Protein AF-A0A2H0XSB6-F1 (afdb_monomer_lite)

Secondary structure (DSSP, 8-state):
------------TTS-HHHHHHHTTS--SSTTT-HHHHHHHHHTHHHHHT-HHHHTS-TTS-HHHHHHHHH-GGGHHHHHHHHTTSS--HHHHS-HHHHHHHHHHHHHHHHHS-S---------S--------

Sequence (133 aa):
MKHKKINLRKVPSDVNIVQRLLLLQEKSFGGTCLPKTMHLANSIKDSLSLCKPYLNLPGEWSFEDKVLVLICPTFKRLIDLYYEGKILQMEETYPGNELITIDEILYHTLSKMPKRFKICNQRITSTGNESDK

Radius of gyration: 22.87 Å; chains: 1; bounding box: 46×54×92 Å

Structure (mmCIF, N/CA/C/O backbone):
data_AF-A0A2H0XSB6-F1
#
_entry.id   AF-A0A2H0XSB6-F1
#
loop_
_atom_site.group_PDB
_atom_site.id
_atom_site.type_symbol
_atom_site.label_atom_id
_atom_site.label_alt_id
_atom_site.label_comp_id
_atom_site.label_asym_id
_atom_site.label_entity_id
_atom_site.label_seq_id
_atom_site.pdbx_PDB_ins_code
_atom_site.Cartn_x
_atom_site.Cartn_y
_atom_site.Cartn_z
_atom_site.occupancy
_atom_site.B_iso_or_equiv
_atom_site.auth_seq_id
_atom_site.auth_comp_id
_atom_site.auth_asym_id
_atom_site.auth_atom_id
_atom_site.pdbx_PDB_model_num
ATOM 1 N N . MET A 1 1 ? -29.334 8.623 50.959 1.00 47.06 1 MET A N 1
ATOM 2 C CA . MET A 1 1 ? -28.367 8.356 49.871 1.00 47.06 1 MET A CA 1
ATOM 3 C C . MET A 1 1 ? -29.146 7.979 48.615 1.00 47.06 1 MET A C 1
ATOM 5 O O . MET A 1 1 ? -29.914 7.031 48.669 1.00 47.06 1 MET A O 1
ATOM 9 N N . LYS A 1 2 ? -29.071 8.770 47.533 1.00 44.09 2 LYS A N 1
ATOM 10 C CA . LYS A 1 2 ? -29.853 8.548 46.299 1.00 44.09 2 LYS A CA 1
ATOM 11 C C . LYS A 1 2 ? -28.948 7.920 45.234 1.00 44.09 2 LYS A C 1
ATOM 13 O O . LYS A 1 2 ? -28.059 8.594 44.724 1.00 44.09 2 LYS A O 1
ATOM 18 N N . HIS A 1 3 ? -29.165 6.647 44.904 1.00 43.47 3 HIS A N 1
ATOM 19 C CA . HIS A 1 3 ? -28.454 5.976 43.814 1.00 43.47 3 HIS A CA 1
ATOM 20 C C . HIS A 1 3 ? -29.013 6.434 42.462 1.00 43.47 3 HIS A C 1
ATOM 22 O O . HIS A 1 3 ? -30.181 6.216 42.140 1.00 43.47 3 HIS A O 1
ATOM 28 N N . LYS A 1 4 ? -28.167 7.103 41.678 1.00 52.00 4 LYS A N 1
ATOM 29 C CA . LYS A 1 4 ? -28.465 7.582 40.326 1.00 52.00 4 LYS A CA 1
ATOM 30 C C . LYS A 1 4 ? -28.322 6.394 39.364 1.00 52.00 4 LYS A C 1
ATOM 32 O O . LYS A 1 4 ? -27.211 5.932 39.123 1.00 52.00 4 LYS A O 1
ATOM 37 N N . LYS A 1 5 ? -29.441 5.866 38.854 1.00 53.56 5 LYS A N 1
ATOM 38 C CA . LYS A 1 5 ? -29.445 4.845 37.792 1.00 53.56 5 LYS A CA 1
ATOM 39 C C . LYS A 1 5 ? -28.893 5.463 36.506 1.00 53.56 5 LYS A C 1
ATOM 41 O O . LYS A 1 5 ? -29.435 6.449 36.010 1.00 53.56 5 LYS A O 1
ATOM 46 N N . ILE A 1 6 ? -27.810 4.893 35.989 1.00 50.88 6 ILE A N 1
ATOM 47 C CA . ILE A 1 6 ? -27.196 5.288 34.720 1.00 50.88 6 ILE A CA 1
ATOM 48 C C . ILE A 1 6 ? -27.963 4.561 33.612 1.00 50.88 6 ILE A C 1
ATOM 50 O O . ILE A 1 6 ? -27.955 3.334 33.546 1.00 50.88 6 ILE A O 1
ATOM 54 N N . ASN A 1 7 ? -28.665 5.315 32.767 1.00 46.12 7 ASN A N 1
ATOM 55 C CA . ASN A 1 7 ? -29.275 4.787 31.550 1.00 46.12 7 ASN A CA 1
ATOM 56 C C . ASN A 1 7 ? -28.161 4.486 30.538 1.00 46.12 7 ASN A C 1
ATOM 58 O O . ASN A 1 7 ? -27.609 5.413 29.942 1.00 46.12 7 ASN A O 1
ATOM 62 N N . LEU A 1 8 ? -27.846 3.203 30.331 1.00 48.88 8 LEU A N 1
ATOM 63 C CA . LEU A 1 8 ? -27.111 2.764 29.147 1.00 48.88 8 LEU A CA 1
ATOM 64 C C . LEU A 1 8 ? -27.985 3.057 27.924 1.00 48.88 8 LEU A C 1
ATOM 66 O O . LEU A 1 8 ? -28.963 2.356 27.657 1.00 48.88 8 LEU A O 1
ATOM 70 N N . ARG A 1 9 ? -27.646 4.119 27.189 1.00 44.56 9 ARG A N 1
ATOM 71 C CA . ARG A 1 9 ? -28.190 4.346 25.850 1.00 44.56 9 ARG A CA 1
ATOM 72 C C . ARG A 1 9 ? -27.781 3.154 24.987 1.00 44.56 9 ARG A C 1
ATOM 74 O O . ARG A 1 9 ? -26.597 2.958 24.729 1.00 44.56 9 ARG A O 1
ATOM 81 N N . LYS A 1 10 ? -28.767 2.362 24.564 1.00 52.84 10 LYS A N 1
ATOM 82 C CA . LYS A 1 10 ? -28.619 1.395 23.476 1.00 52.84 10 LYS A CA 1
ATOM 83 C C . LYS A 1 10 ? -28.125 2.161 22.250 1.00 52.84 10 LYS A C 1
ATOM 85 O O . LYS A 1 10 ? -28.842 3.015 21.732 1.00 52.84 10 LYS A O 1
ATOM 90 N N . VAL A 1 11 ? -26.888 1.899 21.843 1.00 51.53 11 VAL A N 1
ATOM 91 C CA . VAL A 1 11 ? -26.354 2.371 20.564 1.00 51.53 11 VAL A CA 1
ATOM 92 C C . VAL A 1 11 ? -27.099 1.593 19.472 1.00 51.53 11 VAL A C 1
ATOM 94 O O . VAL A 1 11 ? -27.137 0.364 19.564 1.00 51.53 11 VAL A O 1
ATOM 97 N N . PRO A 1 12 ? -27.738 2.250 18.489 1.00 48.31 12 PRO A N 1
ATOM 98 C CA . PRO A 1 12 ? -28.419 1.547 17.410 1.00 48.31 12 PRO A CA 1
ATOM 99 C C . PRO A 1 12 ? -27.378 0.791 16.579 1.00 48.31 12 PRO A C 1
ATOM 101 O O . PRO A 1 12 ? -26.483 1.402 15.999 1.00 48.31 12 PRO A O 1
ATOM 104 N N . SER A 1 13 ? -27.484 -0.535 16.550 1.00 56.25 13 SER A N 1
ATOM 105 C CA . SER A 1 13 ? -26.547 -1.447 15.879 1.00 56.25 13 SER A CA 1
ATOM 106 C C . SER A 1 13 ? -26.708 -1.495 14.353 1.00 56.25 13 SER A C 1
ATOM 108 O O . SER A 1 13 ? -25.984 -2.230 13.694 1.00 56.25 13 SER A O 1
ATOM 110 N N . ASP A 1 14 ? -27.604 -0.680 13.792 1.00 52.12 14 ASP A N 1
ATOM 111 C CA . ASP A 1 14 ? -28.006 -0.723 12.382 1.00 52.12 14 ASP A CA 1
ATOM 112 C C . ASP A 1 14 ? -27.654 0.558 11.613 1.00 52.12 14 ASP A C 1
ATOM 114 O O . ASP A 1 14 ? -28.250 0.870 10.581 1.00 52.12 14 ASP A O 1
ATOM 118 N N . VAL A 1 15 ? -26.660 1.325 12.081 1.00 50.44 15 VAL A N 1
ATOM 119 C CA . VAL A 1 15 ? -26.079 2.405 11.272 1.00 50.44 15 VAL A CA 1
ATOM 120 C C . VAL A 1 15 ? -25.119 1.795 10.242 1.00 50.44 15 VAL A C 1
ATOM 122 O O . VAL A 1 15 ? -23.901 1.794 10.375 1.00 50.44 15 VAL A O 1
ATOM 125 N N . ASN A 1 16 ? -25.758 1.307 9.179 1.00 57.88 16 ASN A N 1
ATOM 126 C CA . ASN A 1 16 ? -25.422 1.634 7.801 1.00 57.88 16 ASN A CA 1
ATOM 127 C C . ASN A 1 16 ? -24.240 0.888 7.150 1.00 57.88 16 ASN A C 1
ATOM 129 O O . ASN A 1 16 ? -23.236 1.469 6.739 1.00 57.88 16 ASN A O 1
ATOM 133 N N . ILE A 1 17 ? -24.432 -0.420 6.950 1.00 56.44 17 ILE A N 1
ATOM 134 C CA . ILE A 1 17 ? -23.619 -1.260 6.049 1.00 56.44 17 ILE A CA 1
ATOM 135 C C . ILE A 1 17 ? -23.504 -0.623 4.650 1.00 56.44 17 ILE A C 1
ATOM 137 O O . ILE A 1 17 ? -22.447 -0.690 4.033 1.00 56.44 17 ILE A O 1
ATOM 141 N N . VAL A 1 18 ? -24.553 0.055 4.173 1.00 55.19 18 VAL A N 1
ATOM 142 C CA . VAL A 1 18 ? -24.576 0.708 2.854 1.00 55.19 18 VAL A CA 1
ATOM 143 C C . VAL A 1 18 ? -23.701 1.970 2.820 1.00 55.19 18 VAL A C 1
ATOM 145 O O . VAL A 1 18 ? -22.981 2.162 1.852 1.00 55.19 18 VAL A O 1
ATOM 148 N N . GLN A 1 19 ? -23.659 2.784 3.881 1.00 52.44 19 GLN A N 1
ATOM 149 C CA . GLN A 1 19 ? -22.709 3.900 4.021 1.00 52.44 19 GLN A CA 1
ATOM 150 C C . GLN A 1 19 ? -21.276 3.399 4.180 1.00 52.44 19 GLN A C 1
ATOM 152 O O . GLN A 1 19 ? -20.375 4.021 3.638 1.00 52.44 19 GLN A O 1
ATOM 157 N N . ARG A 1 20 ? -21.050 2.272 4.868 1.00 52.34 20 ARG A N 1
ATOM 158 C CA . ARG A 1 20 ? -19.723 1.633 4.921 1.00 52.34 20 ARG A CA 1
ATOM 159 C C . ARG A 1 20 ? -19.279 1.108 3.552 1.00 52.34 20 ARG A C 1
ATOM 161 O O . ARG A 1 20 ? -18.122 1.278 3.195 1.00 52.34 20 ARG A O 1
ATOM 168 N N . LEU A 1 21 ? -20.193 0.536 2.767 1.00 51.22 21 LEU A N 1
ATOM 169 C CA . LEU A 1 21 ? -19.938 0.101 1.386 1.00 51.22 21 LEU A CA 1
ATOM 170 C C . LEU A 1 21 ? -19.753 1.275 0.414 1.00 51.22 21 LEU A C 1
ATOM 172 O O . LEU A 1 21 ? -18.949 1.179 -0.506 1.00 51.22 21 LEU A O 1
ATOM 176 N N . LEU A 1 22 ? -20.451 2.392 0.628 1.00 49.12 22 LEU A N 1
ATOM 177 C CA . LEU A 1 22 ? -20.249 3.636 -0.122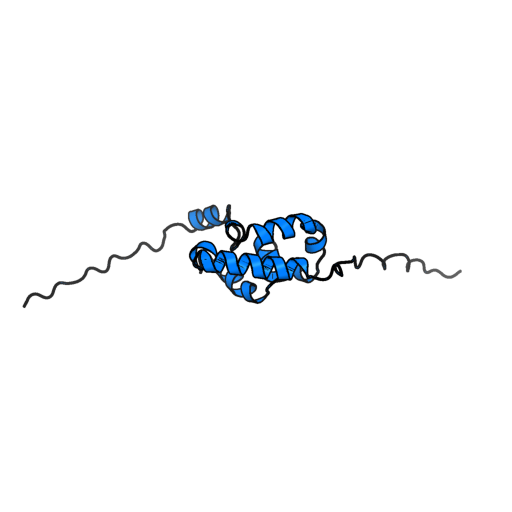 1.00 49.12 22 LEU A CA 1
ATOM 178 C C . LEU A 1 22 ? -18.945 4.343 0.279 1.00 49.12 22 LEU A C 1
ATOM 180 O O . LEU A 1 22 ? -18.297 4.925 -0.576 1.00 49.12 22 LEU A O 1
ATOM 184 N N . LEU A 1 23 ? -18.507 4.244 1.537 1.00 48.88 23 LEU A N 1
ATOM 185 C CA . LEU A 1 23 ? -17.183 4.711 1.973 1.00 48.88 23 LEU A CA 1
ATOM 186 C C . LEU A 1 23 ? -16.044 3.848 1.414 1.00 48.88 23 LEU A C 1
ATOM 188 O O . LEU A 1 23 ? -14.951 4.357 1.221 1.00 48.88 23 LEU A O 1
ATOM 192 N N . LEU A 1 24 ? -16.293 2.575 1.093 1.00 50.94 24 LEU A N 1
ATOM 193 C CA . LEU A 1 24 ? -15.346 1.730 0.354 1.00 50.94 24 LEU A CA 1
ATOM 194 C C . LEU A 1 24 ? -15.205 2.133 -1.129 1.00 50.94 24 LEU A C 1
ATOM 196 O O . LEU A 1 24 ? -14.290 1.644 -1.789 1.00 50.94 24 LEU A O 1
ATOM 200 N N . GLN A 1 25 ? -16.074 3.007 -1.668 1.00 48.50 25 GLN A N 1
ATOM 201 C CA . GLN A 1 25 ? -15.927 3.511 -3.043 1.00 48.50 25 GLN A CA 1
ATOM 202 C C . GLN A 1 25 ? -14.792 4.525 -3.197 1.00 48.50 25 GLN A C 1
ATOM 204 O O . GLN A 1 25 ? -14.322 4.728 -4.314 1.00 48.50 25 GLN A O 1
ATOM 209 N N . GLU A 1 26 ? -14.301 5.111 -2.108 1.00 55.34 26 GLU A N 1
ATOM 210 C CA . GLU A 1 26 ? -13.119 5.957 -2.145 1.00 55.34 26 GLU A CA 1
ATOM 211 C C . GLU A 1 26 ? -12.208 5.623 -0.971 1.00 55.34 26 GLU A C 1
ATOM 213 O O . GLU A 1 26 ? -12.606 5.727 0.183 1.00 55.34 26 GLU A O 1
ATOM 218 N N . LYS A 1 27 ? -10.948 5.336 -1.309 1.00 67.06 27 LYS A N 1
ATOM 219 C CA . LYS A 1 27 ? -9.774 5.176 -0.440 1.00 67.06 27 LYS A CA 1
ATOM 220 C C . LYS A 1 27 ? -9.430 3.719 -0.106 1.00 67.06 27 LYS A C 1
ATOM 222 O O . LYS A 1 27 ? -10.019 3.044 0.730 1.00 67.06 27 LYS A O 1
ATOM 227 N N . SER A 1 28 ? -8.376 3.270 -0.770 1.00 80.69 28 SER A N 1
ATOM 228 C CA . SER A 1 28 ? -7.392 2.304 -0.273 1.00 80.69 28 SER A CA 1
ATOM 229 C C . SER A 1 28 ? -7.028 2.517 1.205 1.00 80.69 28 SER A C 1
ATOM 231 O O . SER A 1 28 ? -7.047 3.660 1.667 1.00 80.69 28 SER A O 1
ATOM 233 N N . PHE A 1 29 ? -6.566 1.476 1.896 1.00 82.31 29 PHE A N 1
ATOM 234 C CA . PHE A 1 29 ? -6.035 1.578 3.259 1.00 82.31 29 PHE A CA 1
ATOM 235 C C . PHE A 1 29 ? -4.908 2.622 3.385 1.00 82.31 29 PHE A C 1
ATOM 237 O O . PHE A 1 29 ? -4.927 3.382 4.352 1.00 82.31 29 PHE A O 1
ATOM 244 N N . GLY A 1 30 ? -3.969 2.709 2.426 1.00 78.75 30 GLY A N 1
ATOM 245 C CA . GLY A 1 30 ? -2.803 3.615 2.529 1.00 78.75 30 GLY A CA 1
ATOM 246 C C . GLY A 1 30 ? -2.532 4.578 1.362 1.00 78.75 30 GLY A C 1
ATOM 247 O O . GLY A 1 30 ? -1.451 5.158 1.288 1.00 78.75 30 GLY A O 1
ATOM 248 N N . GLY A 1 31 ? -3.464 4.762 0.427 1.00 73.88 31 GLY A N 1
ATOM 249 C CA . GLY A 1 31 ? -3.218 5.540 -0.797 1.00 73.88 31 GLY A CA 1
ATOM 250 C C . GLY A 1 31 ? -3.133 7.060 -0.633 1.00 73.88 31 GLY A C 1
ATOM 251 O O . GLY A 1 31 ? -2.374 7.690 -1.364 1.00 73.88 31 GLY A O 1
ATOM 252 N N . THR A 1 32 ? -3.849 7.671 0.319 1.00 75.75 32 THR A N 1
ATOM 253 C CA . THR A 1 32 ? -3.819 9.138 0.524 1.00 75.75 32 THR A CA 1
ATOM 254 C C . THR A 1 32 ? -2.611 9.604 1.332 1.00 75.75 32 THR A C 1
ATOM 256 O O . THR A 1 32 ? -2.137 10.723 1.145 1.00 75.75 32 THR A O 1
ATOM 259 N N . CYS A 1 33 ? -2.091 8.751 2.214 1.00 85.00 33 CYS A N 1
ATOM 260 C CA . CYS A 1 33 ? -1.067 9.118 3.188 1.00 85.00 33 CYS A CA 1
ATOM 261 C C . CYS A 1 33 ? 0.366 8.741 2.789 1.00 85.00 33 CYS A C 1
ATOM 263 O O . CYS A 1 33 ? 1.290 9.056 3.534 1.00 85.00 33 CYS A O 1
ATOM 265 N N . LEU A 1 34 ? 0.564 8.089 1.636 1.00 90.88 34 LEU A N 1
ATOM 266 C CA . LEU A 1 34 ? 1.878 7.632 1.156 1.00 90.88 34 LEU A CA 1
ATOM 267 C C . LEU A 1 34 ? 2.218 8.189 -0.243 1.00 90.88 34 LEU A C 1
ATOM 269 O O . LEU A 1 34 ? 2.443 7.424 -1.191 1.00 90.88 34 LEU A O 1
ATOM 273 N N . PRO A 1 35 ? 2.210 9.522 -0.430 1.00 91.31 35 PRO A N 1
ATOM 274 C CA . PRO A 1 35 ? 2.308 10.131 -1.753 1.00 91.31 35 PRO A CA 1
ATOM 275 C C . PRO A 1 35 ? 3.614 9.811 -2.495 1.00 91.31 35 PRO A C 1
ATOM 277 O O . PRO A 1 35 ? 3.570 9.597 -3.708 1.00 91.31 35 PRO A O 1
ATOM 280 N N . LYS A 1 36 ? 4.775 9.737 -1.822 1.00 92.69 36 LYS A N 1
ATOM 281 C CA . LYS A 1 36 ? 6.058 9.429 -2.487 1.00 92.69 36 LYS A CA 1
ATOM 282 C C . LYS A 1 36 ? 6.068 7.993 -3.002 1.00 92.69 36 LYS A C 1
ATOM 284 O O . LYS A 1 36 ? 6.433 7.744 -4.154 1.00 92.69 36 LYS A O 1
ATOM 289 N N . THR A 1 37 ? 5.641 7.054 -2.162 1.00 93.62 37 THR A N 1
ATOM 290 C CA . THR A 1 37 ? 5.563 5.632 -2.502 1.00 93.62 37 THR A CA 1
ATOM 291 C C . THR A 1 37 ? 4.587 5.402 -3.648 1.00 93.62 37 THR A C 1
ATOM 293 O O . THR A 1 37 ? 4.946 4.740 -4.623 1.00 93.62 37 THR A O 1
ATOM 296 N N . MET A 1 38 ? 3.387 5.989 -3.585 1.00 94.06 38 MET A N 1
ATOM 297 C CA . MET A 1 38 ? 2.362 5.787 -4.615 1.00 94.06 38 MET A CA 1
ATOM 298 C C . MET A 1 38 ? 2.709 6.472 -5.934 1.00 94.06 38 MET A C 1
ATOM 300 O O . MET A 1 38 ? 2.401 5.935 -7.000 1.00 94.06 38 MET A O 1
ATOM 304 N N . HIS A 1 39 ? 3.415 7.604 -5.902 1.00 93.62 39 HIS A N 1
ATOM 305 C CA . HIS A 1 39 ? 3.945 8.219 -7.117 1.00 93.62 39 HIS A CA 1
ATOM 306 C C . HIS A 1 39 ? 4.943 7.292 -7.827 1.00 93.62 39 HIS A C 1
ATOM 308 O O . HIS A 1 39 ? 4.802 7.021 -9.022 1.00 93.62 39 HIS A O 1
ATOM 314 N N . LEU A 1 40 ? 5.909 6.734 -7.084 1.00 92.88 40 LEU A N 1
ATOM 315 C CA . LEU A 1 40 ? 6.863 5.778 -7.644 1.00 92.88 40 LEU A CA 1
ATOM 316 C C . LEU A 1 40 ? 6.152 4.517 -8.145 1.00 92.88 40 LEU A C 1
ATOM 318 O O . LEU A 1 40 ? 6.395 4.106 -9.277 1.00 92.88 40 LEU A O 1
ATOM 322 N N . ALA A 1 41 ? 5.248 3.938 -7.354 1.00 92.75 41 ALA A N 1
ATOM 323 C CA . ALA A 1 41 ? 4.510 2.734 -7.724 1.00 92.75 41 ALA A CA 1
ATOM 324 C C . ALA A 1 41 ? 3.719 2.911 -9.024 1.00 92.75 41 ALA A C 1
ATOM 326 O O . ALA A 1 41 ? 3.769 2.036 -9.888 1.00 92.75 41 ALA A O 1
ATOM 327 N N . ASN A 1 42 ? 3.056 4.056 -9.205 1.00 92.19 42 ASN A N 1
ATOM 328 C CA . ASN A 1 42 ? 2.353 4.373 -10.446 1.00 92.19 42 ASN A CA 1
ATOM 329 C C . ASN A 1 42 ? 3.301 4.444 -11.651 1.00 92.19 42 ASN A C 1
ATOM 331 O O . ASN A 1 42 ? 2.974 3.912 -12.709 1.00 92.19 42 ASN A O 1
ATOM 335 N N . SER A 1 43 ? 4.503 5.010 -11.491 1.00 91.88 43 SER A N 1
ATOM 336 C CA . SER A 1 43 ? 5.497 5.071 -12.577 1.00 91.88 43 SER A CA 1
ATOM 337 C C . SER A 1 43 ? 6.018 3.696 -13.028 1.00 91.88 43 SER A C 1
ATOM 339 O O . SER A 1 43 ? 6.536 3.566 -14.136 1.00 91.88 43 SER A O 1
ATOM 341 N N . ILE A 1 44 ? 5.866 2.659 -12.193 1.00 90.25 44 ILE A N 1
ATOM 342 C CA . ILE A 1 44 ? 6.285 1.276 -12.481 1.00 90.25 44 ILE A CA 1
ATOM 343 C C . ILE A 1 44 ? 5.112 0.282 -12.467 1.00 90.25 44 ILE A C 1
ATOM 345 O O . ILE A 1 44 ? 5.331 -0.928 -12.369 1.00 90.25 44 ILE A O 1
ATOM 349 N N . LYS A 1 45 ? 3.871 0.776 -12.578 1.00 89.38 45 LYS A N 1
ATOM 350 C CA . LYS A 1 45 ? 2.629 -0.000 -12.421 1.00 89.38 45 LYS A CA 1
ATOM 351 C C . LYS A 1 45 ? 2.598 -1.259 -13.282 1.00 89.38 45 LYS A C 1
ATOM 353 O O . LYS A 1 45 ? 2.297 -2.338 -12.771 1.00 89.38 45 LYS A O 1
ATOM 358 N N . ASP A 1 46 ? 2.995 -1.144 -14.546 1.00 86.00 46 ASP A N 1
ATOM 359 C CA . ASP A 1 46 ? 3.019 -2.271 -15.481 1.00 86.00 46 ASP A CA 1
ATOM 360 C C . ASP A 1 46 ? 3.956 -3.381 -14.995 1.00 86.00 46 ASP A C 1
ATOM 362 O O . ASP A 1 46 ? 3.591 -4.553 -14.984 1.00 86.00 46 ASP A O 1
ATOM 366 N N . SER A 1 47 ? 5.137 -3.021 -14.482 1.00 85.19 47 SER A N 1
ATOM 367 C CA . SER A 1 47 ? 6.094 -3.996 -13.942 1.00 85.19 47 SER A CA 1
ATOM 368 C C . SER A 1 47 ? 5.569 -4.687 -12.681 1.00 85.19 47 SER A C 1
ATOM 370 O O . SER A 1 47 ? 5.801 -5.881 -12.494 1.00 85.19 47 SER A O 1
ATOM 372 N N . LEU A 1 48 ? 4.848 -3.955 -11.826 1.00 85.94 48 LEU A N 1
ATOM 373 C CA . LEU A 1 48 ? 4.252 -4.502 -10.606 1.00 85.94 48 LEU A CA 1
ATOM 374 C C . LEU A 1 48 ? 3.073 -5.428 -10.918 1.00 85.94 48 LEU A C 1
ATOM 376 O O . LEU A 1 48 ? 2.955 -6.479 -10.300 1.00 85.94 48 LEU A O 1
ATOM 380 N N . SER A 1 49 ? 2.246 -5.095 -11.911 1.00 82.06 49 SER A N 1
ATOM 381 C CA . SER A 1 49 ? 1.092 -5.919 -12.302 1.00 82.06 49 SER A CA 1
ATOM 382 C C . SER A 1 49 ? 1.475 -7.303 -12.845 1.00 82.06 49 SER A C 1
ATOM 384 O O . SER A 1 49 ? 0.693 -8.245 -12.759 1.00 82.06 49 SER A O 1
ATOM 386 N N . LEU A 1 50 ? 2.709 -7.455 -13.337 1.00 80.88 50 LEU A N 1
ATOM 387 C CA . LEU A 1 50 ? 3.264 -8.721 -13.829 1.00 80.88 50 LEU A CA 1
ATOM 388 C C . LEU A 1 50 ? 3.916 -9.574 -12.721 1.00 80.88 50 LEU A C 1
ATOM 390 O O . LEU A 1 50 ? 4.392 -10.684 -12.973 1.00 80.88 50 LEU A O 1
ATOM 394 N N . CYS A 1 51 ? 3.974 -9.070 -11.487 1.00 80.12 51 CYS A N 1
ATOM 395 C CA . CYS A 1 51 ? 4.558 -9.762 -10.345 1.00 80.12 51 CYS A CA 1
ATOM 396 C C . CYS A 1 51 ? 3.643 -10.899 -9.856 1.00 80.12 51 CYS A C 1
ATOM 398 O O . CYS A 1 51 ? 2.503 -10.660 -9.471 1.00 80.12 51 CYS A O 1
ATOM 400 N N . LYS A 1 52 ? 4.149 -12.141 -9.773 1.00 80.81 52 LYS A N 1
ATOM 401 C CA . LYS A 1 52 ? 3.384 -13.285 -9.226 1.00 80.81 52 LYS A CA 1
ATOM 402 C C . LYS A 1 52 ? 2.786 -13.006 -7.833 1.00 80.81 52 LYS A C 1
ATOM 404 O O . LYS A 1 52 ? 1.592 -13.224 -7.667 1.00 80.81 52 LYS A O 1
ATOM 409 N N . PRO A 1 53 ? 3.560 -12.509 -6.846 1.00 82.19 53 PRO A N 1
ATOM 410 C CA . PRO A 1 53 ? 2.997 -12.077 -5.570 1.00 82.19 53 PRO A CA 1
ATOM 411 C C . PRO A 1 53 ? 1.834 -11.089 -5.693 1.00 82.19 53 PRO A C 1
ATOM 413 O O . PRO A 1 53 ? 0.868 -11.239 -4.960 1.00 82.19 53 PRO A O 1
ATOM 416 N N . TYR A 1 54 ? 1.894 -10.135 -6.627 1.00 82.81 54 TYR A N 1
ATOM 417 C CA . TYR A 1 54 ? 0.815 -9.171 -6.865 1.00 82.81 54 TYR A CA 1
ATOM 418 C C . TYR A 1 54 ? -0.452 -9.851 -7.405 1.00 82.81 54 TYR A C 1
ATOM 420 O O . TYR A 1 54 ? -1.552 -9.567 -6.941 1.00 82.81 54 TYR A O 1
ATOM 428 N N . LEU A 1 55 ? -0.294 -10.791 -8.342 1.00 83.62 55 LEU A N 1
ATOM 429 C CA . LEU A 1 55 ? -1.401 -11.548 -8.942 1.00 83.62 55 LEU A CA 1
ATOM 430 C C . LEU A 1 55 ? -2.119 -12.477 -7.951 1.00 83.62 55 LEU A C 1
ATOM 432 O O . LEU A 1 55 ? -3.273 -12.825 -8.174 1.00 83.62 55 LEU A O 1
ATOM 436 N N . ASN A 1 56 ? -1.453 -12.868 -6.863 1.00 87.69 56 ASN A N 1
ATOM 437 C CA . ASN A 1 56 ? -2.033 -13.711 -5.816 1.00 87.69 56 ASN A CA 1
ATOM 438 C C . ASN A 1 56 ? -2.826 -12.918 -4.760 1.00 87.69 56 ASN A C 1
ATOM 440 O O . ASN A 1 56 ? -3.350 -13.520 -3.822 1.00 87.69 56 ASN A O 1
ATOM 444 N N . LEU A 1 57 ? -2.873 -11.586 -4.859 1.00 90.06 57 LEU A N 1
ATOM 445 C CA . LEU A 1 57 ? -3.626 -10.746 -3.928 1.00 90.06 57 LEU A CA 1
ATOM 446 C C . LEU A 1 57 ? -5.100 -10.629 -4.346 1.00 90.06 57 LEU A C 1
ATOM 448 O O . LEU A 1 57 ? -5.401 -10.735 -5.538 1.00 90.06 57 LEU A O 1
ATOM 452 N N . PRO A 1 58 ? -6.017 -10.381 -3.393 1.00 90.81 58 PRO A N 1
ATOM 453 C CA . PRO A 1 58 ? -7.445 -10.298 -3.684 1.00 90.81 58 PRO A CA 1
ATOM 454 C C . PRO A 1 58 ? -7.781 -9.250 -4.753 1.00 90.81 58 PRO A C 1
ATOM 456 O O . PRO A 1 58 ? -7.193 -8.166 -4.803 1.00 90.81 58 PRO A O 1
ATOM 459 N N . GLY A 1 59 ? -8.712 -9.580 -5.648 1.00 86.94 59 GLY A N 1
ATOM 460 C CA . GLY A 1 59 ? -9.040 -8.760 -6.816 1.00 86.94 59 GLY A CA 1
ATOM 461 C C . GLY A 1 59 ? -9.616 -7.398 -6.435 1.00 86.94 59 GLY A C 1
ATOM 462 O O . GLY A 1 59 ? -9.240 -6.392 -7.034 1.00 86.94 59 GLY A O 1
ATOM 463 N N . GLU A 1 60 ? -10.441 -7.386 -5.393 1.00 87.31 60 GLU A N 1
ATOM 464 C CA . GLU A 1 60 ? -11.128 -6.243 -4.798 1.00 87.31 60 GLU A CA 1
ATOM 465 C C . GLU A 1 60 ? -10.198 -5.240 -4.105 1.00 87.31 60 GLU A C 1
ATOM 467 O O . GLU A 1 60 ? -10.611 -4.114 -3.822 1.00 87.31 60 GLU A O 1
ATOM 472 N N . TRP A 1 61 ? -8.941 -5.616 -3.845 1.00 90.38 61 TRP A N 1
ATOM 473 C CA . TRP A 1 61 ? -7.976 -4.687 -3.273 1.00 90.38 61 TRP A CA 1
ATOM 474 C C . TRP A 1 61 ? -7.564 -3.609 -4.269 1.00 90.38 61 TRP A C 1
ATOM 476 O O . TRP A 1 61 ? -7.317 -3.881 -5.452 1.00 90.38 61 TRP A O 1
ATOM 486 N N . SER A 1 62 ? -7.426 -2.389 -3.753 1.00 91.06 62 SER A N 1
ATOM 487 C CA . SER A 1 62 ? -6.914 -1.244 -4.497 1.00 91.06 62 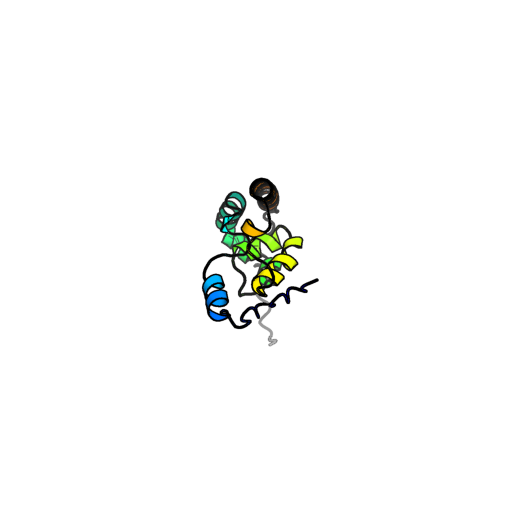SER A CA 1
ATOM 488 C C . SER A 1 62 ? -5.481 -1.494 -4.982 1.00 91.06 62 SER A C 1
ATOM 490 O O . SER A 1 62 ? -4.767 -2.378 -4.493 1.00 91.06 62 SER A O 1
ATOM 492 N N . PHE A 1 63 ? -5.040 -0.717 -5.972 1.00 91.38 63 PHE A N 1
ATOM 493 C CA . PHE A 1 63 ? -3.665 -0.812 -6.457 1.00 91.38 63 PHE A CA 1
ATOM 494 C C . PHE A 1 63 ? -2.673 -0.497 -5.332 1.00 91.38 63 PHE A C 1
ATOM 496 O O . PHE A 1 63 ? -1.711 -1.235 -5.134 1.00 91.38 63 PHE A O 1
ATOM 503 N N . GLU A 1 64 ? -2.954 0.555 -4.574 1.00 92.12 64 GLU A N 1
ATOM 504 C CA . GLU A 1 64 ? -2.154 1.077 -3.475 1.00 92.12 64 GLU A CA 1
ATOM 505 C C . GLU A 1 64 ? -1.972 0.027 -2.373 1.00 92.12 64 GLU A C 1
ATOM 507 O O . GLU A 1 64 ? -0.853 -0.217 -1.922 1.00 92.12 64 GLU A O 1
ATOM 512 N N . ASP A 1 65 ? -3.038 -0.681 -2.005 1.00 93.19 65 ASP A N 1
ATOM 513 C CA . ASP A 1 65 ? -2.982 -1.701 -0.953 1.00 93.19 65 ASP A CA 1
ATOM 514 C C . ASP A 1 65 ? -2.225 -2.948 -1.408 1.00 93.19 65 ASP A C 1
ATOM 516 O O . ASP A 1 65 ? -1.425 -3.519 -0.660 1.00 93.19 65 ASP A O 1
ATOM 520 N N . LYS A 1 66 ? -2.391 -3.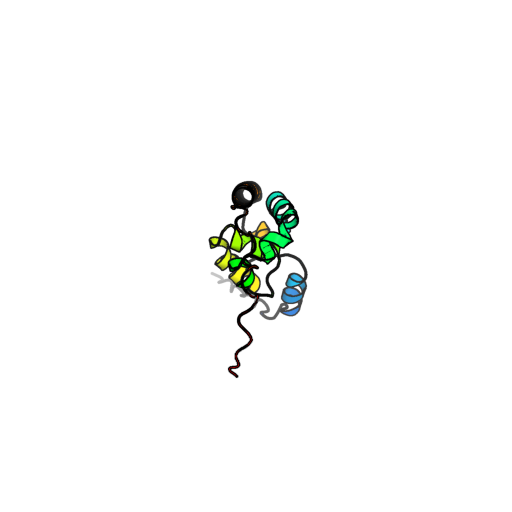337 -2.676 1.00 92.38 66 LYS A N 1
ATOM 521 C CA . LYS A 1 66 ? -1.590 -4.417 -3.266 1.00 92.38 66 LYS A CA 1
ATOM 522 C C . LYS A 1 66 ? -0.105 -4.066 -3.292 1.00 92.38 66 LYS A C 1
ATOM 524 O O . LYS A 1 66 ? 0.733 -4.921 -3.005 1.00 92.38 66 LYS A O 1
ATOM 529 N N . VAL A 1 67 ? 0.229 -2.815 -3.605 1.00 92.31 67 VAL A N 1
ATOM 530 C CA . VAL A 1 67 ? 1.603 -2.301 -3.557 1.00 92.31 67 VAL A CA 1
ATOM 531 C C . VAL A 1 67 ? 2.153 -2.355 -2.134 1.00 92.31 67 VAL A C 1
ATOM 533 O O . VAL A 1 67 ? 3.278 -2.817 -1.943 1.00 92.31 67 VAL A O 1
ATOM 536 N N . LEU A 1 68 ? 1.365 -1.963 -1.131 1.00 93.00 68 LEU A N 1
ATOM 537 C CA . LEU A 1 68 ? 1.790 -2.020 0.269 1.00 93.00 68 LEU A CA 1
ATOM 538 C C . LEU A 1 68 ? 2.142 -3.434 0.708 1.00 93.00 68 LEU A C 1
ATOM 540 O O . LEU A 1 68 ? 3.220 -3.643 1.262 1.00 93.00 68 LEU A O 1
ATOM 544 N N . VAL A 1 69 ? 1.284 -4.412 0.411 1.00 93.06 69 VAL A N 1
ATOM 545 C CA . VAL A 1 69 ? 1.554 -5.817 0.753 1.00 93.06 69 VAL A CA 1
ATOM 546 C C . VAL A 1 69 ? 2.740 -6.373 -0.023 1.00 93.06 69 VAL A C 1
ATOM 548 O O . VAL A 1 69 ? 3.511 -7.165 0.518 1.00 93.06 69 VAL A O 1
ATOM 551 N N . LEU A 1 70 ? 2.921 -5.945 -1.272 1.00 90.69 70 LEU A N 1
ATOM 552 C CA . LEU A 1 70 ? 4.058 -6.361 -2.081 1.00 90.69 70 LEU A CA 1
ATOM 553 C C . LEU A 1 70 ? 5.393 -5.859 -1.507 1.00 90.69 70 LEU A C 1
ATOM 555 O O . LEU A 1 70 ? 6.360 -6.619 -1.465 1.00 90.69 70 LEU A O 1
ATOM 559 N N . ILE A 1 71 ? 5.456 -4.595 -1.078 1.00 91.12 71 ILE A N 1
ATOM 560 C CA . ILE A 1 71 ? 6.668 -3.983 -0.509 1.00 91.12 71 ILE A CA 1
ATOM 561 C C . ILE A 1 71 ? 6.905 -4.482 0.917 1.00 91.12 71 ILE A C 1
ATOM 563 O O . ILE A 1 71 ? 8.039 -4.755 1.311 1.00 91.12 71 ILE A O 1
ATOM 567 N N . CYS A 1 72 ? 5.835 -4.579 1.701 1.00 91.38 72 CYS A N 1
ATOM 568 C CA . CYS A 1 72 ? 5.886 -4.835 3.127 1.00 91.38 72 CYS A CA 1
ATOM 569 C C . CYS A 1 72 ? 4.731 -5.779 3.526 1.00 91.38 72 CYS A C 1
ATOM 571 O O . CYS A 1 72 ? 3.642 -5.338 3.905 1.00 91.38 72 CYS A O 1
ATOM 573 N N . PRO A 1 73 ? 4.961 -7.108 3.466 1.00 90.62 73 PRO A N 1
ATOM 574 C CA . PRO A 1 73 ? 3.923 -8.116 3.701 1.00 90.62 73 PRO A CA 1
ATOM 575 C C . PRO A 1 73 ? 3.261 -8.064 5.083 1.00 90.62 73 PRO A C 1
ATOM 577 O O . PRO A 1 73 ? 2.184 -8.627 5.272 1.00 90.62 73 PRO A O 1
ATOM 580 N N . THR A 1 74 ? 3.870 -7.384 6.058 1.00 90.19 74 THR A N 1
ATOM 581 C CA . THR A 1 74 ? 3.292 -7.184 7.394 1.00 90.19 74 THR A CA 1
ATOM 582 C C . THR A 1 74 ? 1.995 -6.371 7.352 1.00 90.19 74 THR A C 1
ATOM 584 O O . THR A 1 74 ? 1.127 -6.596 8.196 1.00 90.19 74 THR A O 1
ATOM 587 N N . PHE A 1 75 ? 1.797 -5.510 6.344 1.00 91.31 75 PHE A N 1
ATOM 588 C CA . PHE A 1 75 ? 0.539 -4.778 6.159 1.00 91.31 75 PHE A CA 1
ATOM 589 C C . PHE A 1 75 ? -0.624 -5.661 5.716 1.00 91.31 75 PHE A C 1
ATOM 591 O O . PHE A 1 75 ? -1.769 -5.238 5.855 1.00 91.31 75 PHE A O 1
ATOM 598 N N . LYS A 1 76 ? -0.373 -6.894 5.248 1.00 93.12 76 LYS A N 1
ATOM 599 C CA . LYS A 1 76 ? -1.430 -7.783 4.748 1.00 93.12 76 LYS A CA 1
ATOM 600 C C . LYS A 1 76 ? -2.573 -7.923 5.749 1.00 93.12 76 LYS A C 1
ATOM 602 O O . LYS A 1 76 ? -3.724 -7.730 5.388 1.00 93.12 76 LYS A O 1
ATOM 607 N N . ARG A 1 77 ? -2.247 -8.186 7.018 1.00 92.94 77 ARG A N 1
ATOM 608 C CA . ARG A 1 77 ? -3.258 -8.357 8.069 1.00 92.94 77 ARG A CA 1
ATOM 609 C C . ARG A 1 77 ? -4.039 -7.072 8.348 1.00 92.94 77 ARG A C 1
ATOM 611 O O . ARG A 1 77 ? -5.217 -7.151 8.667 1.00 92.94 77 ARG A O 1
ATOM 618 N N . LEU A 1 78 ? -3.401 -5.908 8.266 1.00 91.75 78 LEU A N 1
ATOM 619 C CA . LEU A 1 78 ? -4.082 -4.629 8.477 1.00 91.75 78 LEU A CA 1
ATOM 620 C C . LEU A 1 78 ? -5.045 -4.341 7.323 1.00 91.75 78 LEU A C 1
ATOM 622 O O . LEU A 1 78 ? -6.197 -4.000 7.559 1.00 91.75 78 LEU A O 1
ATOM 626 N N . ILE A 1 79 ? -4.611 -4.586 6.090 1.00 92.44 79 ILE A N 1
ATOM 627 C CA . ILE A 1 79 ? -5.449 -4.433 4.901 1.00 92.44 79 ILE A CA 1
ATOM 628 C C . ILE A 1 79 ? -6.609 -5.438 4.925 1.00 92.44 79 ILE A C 1
ATOM 630 O O . ILE A 1 79 ? -7.747 -5.034 4.715 1.00 92.44 79 ILE A O 1
ATOM 634 N N . ASP A 1 80 ? -6.369 -6.705 5.283 1.00 91.94 80 ASP A N 1
ATOM 635 C CA . ASP A 1 80 ? -7.438 -7.696 5.497 1.00 91.94 80 ASP A CA 1
ATOM 636 C C . ASP A 1 80 ? -8.495 -7.140 6.486 1.00 91.94 80 ASP A C 1
ATOM 638 O O . ASP A 1 80 ? -9.686 -7.104 6.183 1.00 91.94 80 ASP A O 1
ATOM 642 N N . LEU A 1 81 ? -8.066 -6.613 7.643 1.00 90.62 81 LEU A N 1
ATOM 643 C CA . LEU A 1 81 ? -8.968 -6.023 8.642 1.00 90.62 81 LEU A CA 1
ATOM 644 C C . LEU A 1 81 ? -9.699 -4.764 8.142 1.00 90.62 81 LEU A C 1
ATOM 646 O O . LEU A 1 81 ? -10.828 -4.514 8.571 1.00 90.62 81 LEU A O 1
ATOM 650 N N . TYR A 1 82 ? -9.076 -3.966 7.272 1.00 90.62 82 TYR A N 1
ATOM 651 C CA . TYR A 1 82 ? -9.696 -2.789 6.661 1.00 90.62 82 TYR A CA 1
ATOM 652 C C . TYR A 1 82 ? -10.847 -3.197 5.737 1.00 90.62 82 TYR A C 1
ATOM 654 O O . TYR A 1 82 ? -11.966 -2.709 5.893 1.00 90.62 82 TYR A O 1
ATOM 662 N N . TYR A 1 83 ? -10.608 -4.165 4.850 1.00 88.44 83 TYR A N 1
ATOM 663 C CA . TYR A 1 83 ? -11.629 -4.700 3.943 1.00 88.44 83 TYR A CA 1
ATOM 664 C C . TYR A 1 83 ? -12.736 -5.478 4.682 1.00 88.44 83 TYR A C 1
ATOM 666 O O . TYR A 1 83 ? -13.876 -5.514 4.225 1.00 88.44 83 TYR A O 1
ATOM 674 N N . GLU A 1 84 ? -12.451 -6.023 5.869 1.00 89.25 84 GLU A N 1
ATOM 675 C CA . GLU A 1 84 ? -13.459 -6.579 6.787 1.00 89.25 84 GLU A CA 1
ATOM 676 C C . GLU A 1 84 ? -14.234 -5.503 7.584 1.00 89.25 84 GLU A C 1
ATOM 678 O O . GLU A 1 84 ? -15.130 -5.828 8.367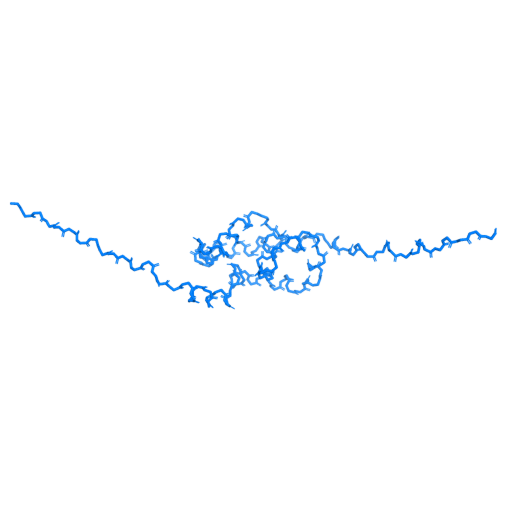 1.00 89.25 84 GLU A O 1
ATOM 683 N N . GLY A 1 85 ? -13.887 -4.219 7.435 1.00 84.50 85 GLY A N 1
ATOM 684 C CA . GLY A 1 85 ? -14.502 -3.102 8.158 1.00 84.50 85 GLY A CA 1
ATOM 685 C C . GLY A 1 85 ? -14.186 -3.077 9.659 1.00 84.50 85 GLY A C 1
ATOM 686 O O . GLY A 1 85 ? -14.953 -2.503 10.442 1.00 84.50 85 GLY A O 1
ATOM 687 N N . LYS A 1 86 ? -13.098 -3.725 10.082 1.00 84.56 86 LYS A N 1
ATOM 688 C CA . LYS A 1 86 ? -12.688 -3.843 11.491 1.00 84.56 86 LYS A CA 1
ATOM 689 C C . LYS A 1 86 ? -11.732 -2.745 11.939 1.00 84.56 86 LYS A C 1
ATOM 691 O O . LYS A 1 86 ? -11.669 -2.470 13.135 1.00 84.56 86 LYS A O 1
ATOM 696 N N . ILE A 1 87 ? -11.004 -2.131 11.010 1.00 86.44 87 ILE A N 1
ATOM 697 C CA . ILE A 1 87 ? -10.133 -0.983 11.281 1.00 86.44 87 ILE A CA 1
ATOM 698 C C . ILE A 1 87 ? -10.410 0.155 10.298 1.00 86.44 87 ILE A C 1
ATOM 700 O O . ILE A 1 87 ? -11.096 -0.032 9.294 1.00 86.44 87 ILE A O 1
ATOM 704 N N . LEU A 1 88 ? -9.880 1.331 10.625 1.00 87.50 88 LEU A N 1
ATOM 705 C CA . LEU A 1 88 ? -9.967 2.535 9.807 1.00 87.50 88 LEU A CA 1
ATOM 706 C C . LEU A 1 88 ? -8.768 2.625 8.856 1.00 87.50 88 LEU A C 1
ATOM 708 O O . LEU A 1 88 ? -7.910 1.740 8.813 1.00 87.50 88 LEU A O 1
ATOM 712 N N . GLN A 1 89 ? -8.732 3.698 8.075 1.00 86.62 89 GLN A N 1
ATOM 713 C CA . GLN A 1 89 ? -7.645 3.975 7.144 1.00 86.62 89 GLN A CA 1
ATOM 714 C C . GLN A 1 89 ? -6.328 4.218 7.884 1.00 86.62 89 GLN A C 1
ATOM 716 O O . GLN A 1 89 ? -6.290 4.518 9.083 1.00 86.62 89 GLN A O 1
ATOM 721 N N . MET A 1 90 ? -5.222 4.099 7.156 1.00 88.06 90 MET A N 1
ATOM 722 C CA . MET A 1 90 ? -3.885 4.275 7.708 1.00 88.06 90 MET A CA 1
ATOM 723 C C . MET A 1 90 ? -3.689 5.682 8.298 1.00 88.06 90 MET A C 1
ATOM 725 O O . MET A 1 90 ? -3.069 5.807 9.352 1.00 88.06 90 MET A O 1
ATOM 729 N N . GLU A 1 91 ? -4.300 6.712 7.697 1.00 86.88 91 GLU A N 1
ATOM 730 C CA . GLU A 1 91 ? -4.281 8.098 8.200 1.00 86.88 91 GLU A CA 1
ATOM 731 C C . GLU A 1 91 ? -4.943 8.273 9.576 1.00 86.88 91 GLU A C 1
ATOM 733 O O . GLU A 1 91 ? -4.568 9.163 10.333 1.00 86.88 91 GLU A O 1
ATOM 738 N N . GLU A 1 92 ? -5.886 7.396 9.924 1.00 85.06 92 GLU A N 1
ATOM 739 C CA . GLU A 1 92 ? -6.554 7.391 11.230 1.00 85.06 92 GLU A CA 1
ATOM 740 C C . GLU A 1 92 ? -5.858 6.477 12.249 1.00 85.06 92 GLU A C 1
ATOM 742 O O . GLU A 1 92 ? -6.122 6.556 13.448 1.00 85.06 92 GLU A O 1
ATOM 747 N N . THR A 1 93 ? -4.970 5.595 11.779 1.00 83.31 93 THR A N 1
ATOM 748 C CA . THR A 1 93 ? -4.288 4.594 12.614 1.00 83.31 93 THR A CA 1
ATOM 749 C C . THR A 1 93 ? -2.918 5.077 13.090 1.00 83.31 93 THR A C 1
ATOM 751 O O . THR A 1 93 ? -2.488 4.711 14.183 1.00 83.31 93 THR A O 1
ATOM 754 N N . TYR A 1 94 ? -2.237 5.899 12.288 1.00 85.31 94 TYR A N 1
ATOM 755 C CA . TYR A 1 94 ? -0.882 6.373 12.561 1.00 85.31 94 TYR A CA 1
ATOM 756 C C . TYR A 1 94 ? -0.837 7.901 12.647 1.00 85.31 94 TYR A C 1
ATOM 758 O O . TYR A 1 94 ? -1.492 8.585 11.859 1.00 85.31 94 TYR A O 1
ATOM 766 N N . PRO A 1 95 ? -0.036 8.472 13.560 1.00 86.44 95 PRO A N 1
ATOM 767 C CA . PRO A 1 95 ? 0.166 9.911 13.611 1.00 86.44 95 PRO A CA 1
ATOM 768 C C . PRO A 1 95 ? 0.935 10.405 12.373 1.00 86.44 95 PRO A C 1
ATOM 770 O O . PRO A 1 95 ? 1.747 9.693 11.779 1.00 86.44 95 PRO A O 1
ATOM 773 N N . GLY A 1 96 ? 0.703 11.660 11.978 1.00 85.56 96 GLY A N 1
ATOM 774 C CA . GLY A 1 96 ? 1.210 12.203 10.709 1.00 85.56 96 GLY A CA 1
ATOM 775 C C . GLY A 1 96 ? 2.736 12.165 10.539 1.00 85.56 96 GLY A C 1
ATOM 776 O O . GLY A 1 96 ? 3.230 11.944 9.438 1.00 85.56 96 GLY A O 1
ATOM 777 N N . ASN A 1 97 ? 3.500 12.325 11.620 1.00 88.94 97 ASN A N 1
ATOM 778 C CA . ASN A 1 97 ? 4.962 12.202 11.601 1.00 88.94 97 ASN A CA 1
ATOM 779 C C . ASN A 1 97 ? 5.435 10.767 11.302 1.00 88.94 97 ASN A C 1
ATOM 781 O O . ASN A 1 97 ? 6.433 10.573 10.602 1.00 88.94 97 ASN A O 1
ATOM 785 N N . GLU A 1 98 ? 4.714 9.762 11.800 1.00 91.06 98 GLU A N 1
ATOM 786 C CA . GLU A 1 98 ? 4.982 8.361 11.478 1.00 91.06 98 GLU A CA 1
ATOM 787 C C . GLU A 1 98 ? 4.641 8.065 10.019 1.00 91.06 98 GLU A C 1
ATOM 789 O O . GLU A 1 98 ? 5.428 7.401 9.353 1.00 91.06 98 GLU A O 1
ATOM 794 N N . LEU A 1 99 ? 3.552 8.625 9.481 1.00 91.88 99 LEU A N 1
ATOM 795 C CA . LEU A 1 99 ? 3.183 8.456 8.068 1.00 91.88 99 LEU A CA 1
ATOM 796 C C . LEU A 1 99 ? 4.278 8.949 7.114 1.00 91.88 99 LEU A C 1
ATOM 798 O O . LEU A 1 99 ? 4.599 8.254 6.155 1.00 91.88 99 LEU A O 1
ATOM 802 N N . ILE A 1 100 ? 4.912 10.090 7.411 1.00 92.06 100 ILE A N 1
ATOM 803 C CA . ILE A 1 100 ? 6.054 10.598 6.627 1.00 92.06 100 ILE A CA 1
ATOM 804 C C . ILE A 1 100 ? 7.211 9.594 6.649 1.00 92.06 100 ILE A C 1
ATOM 806 O O . ILE A 1 100 ? 7.786 9.274 5.610 1.00 92.06 100 ILE A O 1
ATOM 810 N N . THR A 1 101 ? 7.531 9.072 7.835 1.00 93.19 101 THR A N 1
ATOM 811 C CA . THR A 1 101 ? 8.626 8.109 8.015 1.00 93.19 101 THR A CA 1
ATOM 812 C C . THR A 1 101 ? 8.326 6.801 7.281 1.00 93.19 101 THR A C 1
ATOM 814 O O . THR A 1 101 ? 9.196 6.241 6.614 1.00 93.19 101 THR A O 1
ATOM 817 N N . ILE A 1 102 ? 7.081 6.326 7.358 1.00 93.25 102 ILE A N 1
ATOM 818 C CA . ILE A 1 102 ? 6.624 5.125 6.662 1.00 93.25 102 ILE A CA 1
ATOM 819 C C . ILE A 1 102 ? 6.705 5.325 5.144 1.00 93.25 102 ILE A C 1
ATOM 821 O O . ILE A 1 102 ? 7.249 4.459 4.460 1.00 93.25 102 ILE A O 1
ATOM 825 N N . ASP A 1 103 ? 6.242 6.461 4.617 1.00 94.50 103 ASP A N 1
ATOM 826 C CA . ASP A 1 103 ? 6.304 6.762 3.182 1.00 94.50 103 ASP A CA 1
ATOM 827 C C . ASP A 1 103 ? 7.751 6.778 2.663 1.00 94.50 103 ASP A C 1
ATOM 829 O O . ASP A 1 103 ? 8.049 6.220 1.610 1.00 94.50 103 ASP A O 1
ATOM 833 N N . GLU A 1 104 ? 8.695 7.333 3.425 1.00 93.88 104 GLU A N 1
ATOM 834 C CA . GLU A 1 104 ? 10.112 7.327 3.043 1.00 93.88 104 GLU A CA 1
ATOM 835 C C . GLU A 1 104 ? 10.726 5.924 3.050 1.00 93.88 104 GLU A C 1
ATOM 837 O O . GLU A 1 104 ? 11.427 5.543 2.105 1.00 93.88 104 GLU A O 1
ATOM 842 N N . ILE A 1 105 ? 10.441 5.125 4.082 1.00 94.31 105 ILE A N 1
ATOM 843 C CA . ILE A 1 105 ? 10.931 3.745 4.180 1.00 94.31 105 ILE A CA 1
ATOM 844 C C . ILE A 1 105 ? 10.384 2.899 3.026 1.00 94.31 105 ILE A C 1
ATOM 846 O O . ILE A 1 105 ? 11.138 2.167 2.373 1.00 94.31 105 ILE A O 1
ATOM 850 N N . LEU A 1 106 ? 9.084 3.002 2.747 1.00 94.00 106 LEU A N 1
ATOM 851 C CA . LEU A 1 106 ? 8.437 2.250 1.677 1.00 94.00 106 LEU A CA 1
ATOM 852 C C . LEU A 1 106 ? 8.934 2.692 0.300 1.00 94.00 106 LEU A C 1
ATOM 854 O O . LEU A 1 106 ? 9.268 1.834 -0.518 1.00 94.00 106 LEU A O 1
ATOM 858 N N . TYR A 1 107 ? 9.106 3.995 0.070 1.00 94.38 107 TYR A N 1
ATOM 859 C CA . TYR A 1 107 ? 9.708 4.531 -1.150 1.00 94.38 107 TYR A CA 1
ATOM 860 C C . TYR A 1 107 ? 11.129 3.991 -1.381 1.00 94.38 107 TYR A C 1
ATOM 862 O O . TYR A 1 107 ? 11.467 3.517 -2.473 1.00 94.38 107 TYR A O 1
ATOM 870 N N . HIS A 1 108 ? 11.982 4.004 -0.352 1.00 93.69 108 HIS A N 1
ATOM 871 C CA . HIS A 1 108 ? 13.336 3.459 -0.458 1.00 93.69 108 HIS A CA 1
ATOM 872 C C . HIS A 1 108 ? 13.343 1.950 -0.698 1.00 93.69 108 HIS A C 1
ATOM 874 O O . HIS A 1 108 ? 14.195 1.446 -1.432 1.00 93.69 108 HIS A O 1
ATOM 880 N N . THR A 1 109 ? 12.392 1.229 -0.113 1.00 91.75 109 THR A N 1
ATOM 881 C CA . THR A 1 109 ? 12.252 -0.214 -0.318 1.00 91.75 109 THR A CA 1
ATOM 882 C C . THR A 1 109 ? 11.814 -0.513 -1.751 1.00 91.75 109 THR A C 1
ATOM 884 O O . THR A 1 109 ? 12.448 -1.320 -2.432 1.00 91.75 109 THR A O 1
ATOM 887 N N . LEU A 1 110 ? 10.798 0.197 -2.249 1.00 91.06 110 LEU A N 1
ATOM 888 C CA . LEU A 1 110 ? 10.287 0.052 -3.611 1.00 91.06 110 LEU A CA 1
ATOM 889 C C . LEU A 1 110 ? 11.337 0.428 -4.667 1.00 91.06 110 LEU A C 1
ATOM 891 O O . LEU A 1 110 ? 11.512 -0.297 -5.641 1.00 91.06 110 LEU A O 1
ATOM 895 N N . SER A 1 111 ? 12.086 1.515 -4.465 1.00 90.62 111 SER A N 1
ATOM 896 C CA . SER A 1 111 ? 13.131 1.957 -5.409 1.00 90.62 111 SER A CA 1
ATOM 897 C C . SER A 1 111 ? 14.321 0.996 -5.505 1.00 90.62 111 SER A C 1
ATOM 899 O O . SER A 1 111 ? 14.987 0.936 -6.540 1.00 90.62 111 SER A O 1
ATOM 901 N N . LYS A 1 112 ? 14.580 0.221 -4.445 1.00 87.69 112 LYS A N 1
ATOM 902 C CA . LYS A 1 112 ? 15.626 -0.810 -4.400 1.00 87.69 112 LYS A CA 1
ATOM 903 C C . LYS A 1 112 ? 15.137 -2.188 -4.832 1.00 87.69 112 LYS A C 1
ATOM 905 O O . LYS A 1 112 ? 15.969 -3.089 -4.971 1.00 87.69 112 LYS A O 1
ATOM 910 N N . MET A 1 113 ? 13.831 -2.380 -5.045 1.00 82.06 113 MET A N 1
ATOM 911 C CA . MET A 1 113 ? 13.331 -3.661 -5.529 1.00 82.06 113 MET A CA 1
ATOM 912 C C . MET A 1 113 ? 14.008 -3.988 -6.866 1.00 82.06 113 MET A C 1
ATOM 914 O O . MET A 1 113 ? 13.994 -3.172 -7.795 1.00 82.06 113 MET A O 1
ATOM 918 N N . PRO A 1 114 ? 14.641 -5.167 -6.991 1.00 68.81 114 PRO A N 1
ATOM 919 C CA . PRO A 1 114 ? 15.337 -5.515 -8.212 1.00 68.81 114 PRO A CA 1
ATOM 920 C C . PRO A 1 114 ? 14.342 -5.499 -9.373 1.00 68.81 114 PRO A C 1
ATOM 922 O O . PRO A 1 114 ? 13.294 -6.138 -9.305 1.00 68.81 114 PRO A O 1
ATOM 925 N N . LYS A 1 115 ? 14.723 -4.879 -10.499 1.00 61.34 115 LYS A N 1
ATOM 926 C CA . LYS A 1 115 ? 13.985 -4.924 -11.783 1.00 61.34 115 LYS A CA 1
ATOM 927 C C . LYS A 1 115 ? 13.806 -6.352 -12.346 1.00 61.34 115 LYS A C 1
ATOM 929 O O . LYS A 1 115 ? 13.435 -6.525 -13.500 1.00 61.34 115 LYS A O 1
ATOM 934 N N . ARG A 1 116 ? 14.090 -7.400 -11.559 1.00 49.28 116 ARG A N 1
ATOM 935 C CA . ARG A 1 116 ? 13.912 -8.824 -11.877 1.00 49.28 116 ARG A CA 1
ATOM 936 C C . ARG A 1 116 ? 12.443 -9.269 -11.912 1.00 49.28 116 ARG A C 1
ATOM 938 O O . ARG A 1 116 ? 12.191 -10.449 -12.100 1.00 49.28 116 ARG A O 1
ATOM 945 N N . PHE A 1 117 ? 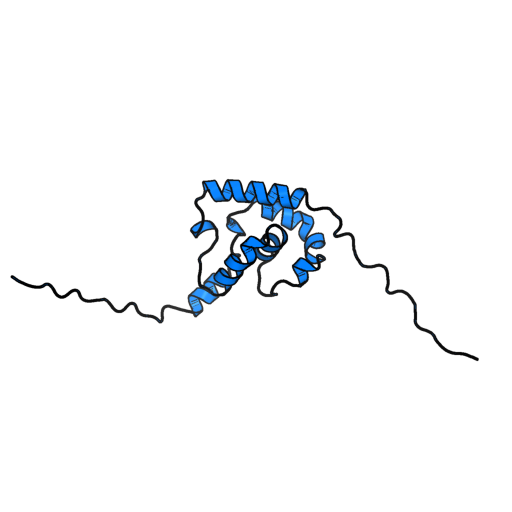11.503 -8.326 -11.944 1.00 50.88 117 PHE A N 1
ATOM 946 C CA . PHE A 1 117 ? 10.232 -8.475 -12.668 1.00 50.88 117 PHE A CA 1
ATOM 947 C C . PHE A 1 117 ? 10.411 -8.512 -14.201 1.00 50.88 117 PHE A C 1
ATOM 949 O O . PHE A 1 117 ? 9.459 -8.303 -14.948 1.00 50.88 117 PHE A O 1
ATOM 956 N N . LYS A 1 118 ? 11.626 -8.800 -14.698 1.00 42.56 118 LYS A N 1
ATOM 957 C CA . LYS A 1 118 ? 11.885 -9.233 -16.073 1.00 42.56 118 LYS A CA 1
ATOM 958 C C . LYS A 1 118 ? 11.116 -10.530 -16.339 1.00 42.56 118 LYS A C 1
ATOM 960 O O . LYS A 1 118 ? 11.628 -11.621 -16.120 1.00 42.56 118 LYS A O 1
ATOM 965 N N . ILE A 1 119 ? 9.874 -10.359 -16.780 1.00 46.25 119 ILE A N 1
ATOM 966 C CA . ILE A 1 119 ? 9.215 -11.099 -17.853 1.00 46.25 119 ILE A CA 1
ATOM 967 C C . ILE A 1 119 ? 9.632 -12.579 -17.893 1.00 46.25 119 ILE A C 1
ATOM 969 O O . ILE A 1 119 ? 10.517 -12.977 -18.647 1.00 46.25 119 ILE A O 1
ATOM 973 N N . CYS A 1 120 ? 8.933 -13.422 -17.131 1.00 40.06 120 CYS A N 1
ATOM 974 C CA . CYS A 1 120 ? 8.797 -14.836 -17.486 1.00 40.06 120 CYS A CA 1
ATOM 975 C C . CYS A 1 120 ? 7.805 -14.968 -18.658 1.00 40.06 120 CYS A C 1
ATOM 977 O O . CYS A 1 120 ? 6.746 -15.551 -18.494 1.00 40.06 120 CYS A O 1
ATOM 979 N N . ASN A 1 121 ? 8.131 -14.411 -19.828 1.00 41.25 121 ASN A N 1
ATOM 980 C CA . ASN A 1 121 ? 7.440 -14.686 -21.096 1.00 41.25 121 ASN A CA 1
ATOM 981 C C . ASN A 1 121 ? 8.473 -14.963 -22.188 1.00 41.25 121 ASN A C 1
ATOM 983 O O . ASN A 1 121 ? 8.585 -14.187 -23.124 1.00 41.25 121 ASN A O 1
ATOM 987 N N . GLN A 1 122 ? 9.228 -16.055 -22.074 1.00 45.81 122 GLN A N 1
ATOM 988 C CA . GLN A 1 122 ? 9.785 -16.761 -23.236 1.00 45.81 122 GLN A CA 1
ATOM 989 C C . GLN A 1 122 ? 9.975 -18.238 -22.874 1.00 45.81 122 GLN A C 1
ATOM 991 O O . GLN A 1 122 ? 11.066 -18.645 -22.488 1.00 45.81 122 GLN A O 1
ATOM 996 N N . ARG A 1 123 ? 8.897 -19.030 -22.940 1.00 44.56 123 ARG A N 1
ATOM 997 C CA . ARG A 1 123 ? 8.940 -20.483 -23.218 1.00 44.56 123 ARG A CA 1
ATOM 998 C C . ARG A 1 123 ? 7.532 -21.049 -23.425 1.00 44.56 123 ARG A C 1
ATOM 1000 O O . ARG A 1 123 ? 7.101 -21.955 -22.729 1.00 44.56 123 ARG A O 1
ATOM 1007 N N . ILE A 1 124 ? 6.812 -20.504 -24.400 1.00 51.41 124 ILE A N 1
ATOM 1008 C CA . ILE A 1 124 ? 5.775 -21.264 -25.109 1.00 51.41 124 ILE A CA 1
ATOM 1009 C C . ILE A 1 124 ? 5.932 -20.930 -26.591 1.00 51.41 124 ILE A C 1
ATOM 1011 O O . ILE A 1 124 ? 5.158 -20.184 -27.173 1.00 51.41 124 ILE A O 1
ATOM 1015 N N . THR A 1 125 ? 7.001 -21.434 -27.195 1.00 47.75 125 THR A N 1
ATOM 1016 C CA . THR A 1 125 ? 7.022 -21.659 -28.639 1.00 47.75 125 THR A CA 1
ATOM 1017 C C . THR A 1 125 ? 7.492 -23.085 -28.862 1.00 47.75 125 THR A C 1
ATOM 1019 O O . THR A 1 125 ? 8.641 -23.415 -28.575 1.00 47.75 125 THR A O 1
ATOM 1022 N N . SER A 1 126 ? 6.563 -23.885 -29.381 1.00 50.25 126 SER A N 1
ATOM 1023 C CA . SER A 1 126 ? 6.823 -25.043 -30.237 1.00 50.25 126 SER A CA 1
ATOM 1024 C C . SER A 1 126 ? 7.275 -26.342 -29.563 1.00 50.25 126 SER A C 1
ATOM 1026 O O . SER A 1 126 ? 8.400 -26.792 -29.741 1.00 50.25 126 SER A O 1
ATOM 1028 N N . THR A 1 127 ? 6.338 -27.032 -28.915 1.00 51.44 127 THR A N 1
ATOM 1029 C CA . THR A 1 127 ? 6.289 -28.504 -28.962 1.00 51.44 127 THR A CA 1
ATOM 1030 C C . THR A 1 127 ? 4.871 -28.905 -29.336 1.00 51.44 127 THR A C 1
ATOM 1032 O O . THR A 1 127 ? 4.008 -29.072 -28.482 1.00 51.44 127 THR A O 1
ATOM 1035 N N . GLY A 1 128 ? 4.621 -28.947 -30.638 1.00 52.06 128 GLY A N 1
ATOM 1036 C CA . GLY A 1 128 ? 3.346 -29.329 -31.223 1.00 52.06 128 GLY A CA 1
ATOM 1037 C C . GLY A 1 128 ? 3.563 -2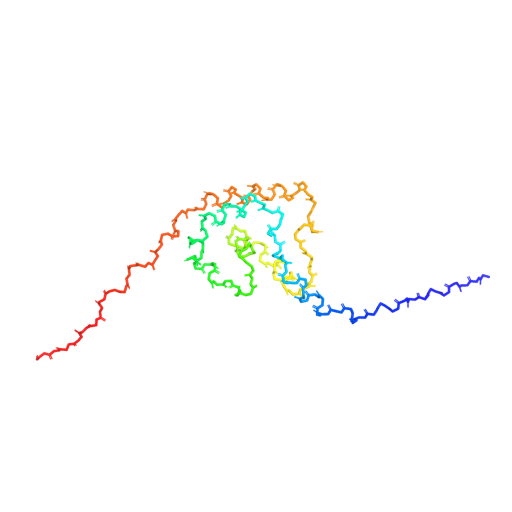9.559 -32.706 1.00 52.06 128 GLY A C 1
ATOM 1038 O O . GLY A 1 128 ? 3.439 -28.624 -33.489 1.00 52.06 128 GLY A O 1
ATOM 1039 N N . ASN A 1 129 ? 4.053 -30.755 -33.031 1.00 51.50 129 ASN A N 1
ATOM 1040 C CA . ASN A 1 129 ? 3.583 -31.586 -34.138 1.00 51.50 129 ASN A CA 1
ATOM 1041 C C . ASN A 1 129 ? 4.364 -32.905 -34.106 1.00 51.50 129 ASN A C 1
ATOM 1043 O O . ASN A 1 129 ? 5.439 -33.039 -34.688 1.00 51.50 129 ASN A O 1
ATOM 1047 N N . GLU A 1 130 ? 3.792 -33.861 -33.374 1.00 57.59 130 GLU A N 1
ATOM 1048 C CA . GLU A 1 130 ? 3.790 -35.261 -33.789 1.00 57.59 130 GLU A CA 1
ATOM 1049 C C . GLU A 1 130 ? 3.225 -35.349 -35.214 1.00 57.59 130 GLU A C 1
ATOM 1051 O O . GLU A 1 130 ? 2.255 -34.668 -35.544 1.00 57.59 130 GLU A O 1
ATOM 1056 N N . SER A 1 131 ? 3.849 -36.155 -36.067 1.00 58.69 131 SER A N 1
ATOM 1057 C CA . SER A 1 131 ? 3.250 -37.407 -36.536 1.00 58.69 131 SER A CA 1
ATOM 1058 C C . SER A 1 131 ? 4.146 -38.021 -37.605 1.00 58.69 131 SER A C 1
ATOM 1060 O O . SER A 1 131 ? 4.386 -37.441 -38.666 1.00 58.69 131 SER A O 1
ATOM 1062 N N . ASP A 1 132 ? 4.638 -39.202 -37.250 1.00 57.41 132 ASP A N 1
ATOM 1063 C CA . ASP A 1 132 ? 5.314 -40.186 -38.077 1.00 57.41 132 ASP A CA 1
ATOM 1064 C C . ASP A 1 132 ? 4.670 -40.381 -39.457 1.00 57.41 132 ASP A C 1
ATOM 1066 O O . ASP A 1 132 ? 3.447 -40.339 -39.622 1.00 57.41 132 ASP A O 1
ATOM 1070 N N . LYS A 1 133 ? 5.535 -40.631 -40.440 1.00 59.12 133 LYS A N 1
ATOM 1071 C CA . LYS A 1 133 ? 5.194 -41.274 -41.709 1.00 59.12 133 LYS A CA 1
ATOM 1072 C C . LYS A 1 133 ? 5.599 -42.736 -41.654 1.00 59.12 133 LYS A C 1
ATOM 1074 O O . LYS A 1 133 ? 6.681 -43.003 -41.088 1.00 59.12 133 LYS A O 1
#

pLDDT: mean 75.59, std 18.6, range [40.06, 94.5]

Foldseek 3Di:
DDDDDDDPPDDPPPPDPPVLVVVLVDDALQDPLQVLLVVVCVVCVVLLCLDPQLVPDDPSHDSVQSLCCVLPVVCVVVSVCVVVVNDDHPPVVDDNVVSVVVSVVSNVSVVPPPSVSPDPPPDPDDDDDDDDD